Protein AF-A0A1I3HL87-F1 (afdb_monomer_lite)

Sequence (73 aa):
MLEDLTVLEGTAFDQDFARKMVLSHEEAVSLFERASGPDGVPDDDLREWAATKLPTLRTHLDDAHELDALINP

InterPro domains:
  IPR012347 Ferritin-like [G3DSA:1.20.1260.10] (1-69)
  IPR025419 Domain of unknown function DUF4142 [PF13628] (1-67)

pLDDT: mean 96.99, std 3.94, range [71.12, 98.81]

Structure (mmCIF, N/CA/C/O backbone):
data_AF-A0A1I3HL87-F1
#
_entry.id   AF-A0A1I3HL87-F1
#
loop_
_atom_site.group_PDB
_atom_site.id
_atom_site.type_symbol
_atom_site.label_atom_id
_atom_site.label_alt_id
_atom_site.label_comp_id
_atom_site.label_asym_id
_atom_site.label_entity_id
_atom_site.label_seq_id
_atom_site.pdbx_PDB_ins_code
_atom_site.Cartn_x
_atom_site.Cartn_y
_atom_site.Cartn_z
_atom_site.occupancy
_atom_site.B_iso_or_equiv
_atom_site.auth_seq_id
_atom_site.auth_comp_id
_atom_site.auth_asym_id
_atom_site.auth_atom_id
_atom_site.pdbx_PDB_model_num
ATOM 1 N N . MET A 1 1 ? -13.391 -10.981 -0.452 1.00 71.12 1 MET A N 1
ATOM 2 C CA . MET A 1 1 ? -12.410 -10.379 0.495 1.00 71.12 1 MET A CA 1
ATOM 3 C C . MET A 1 1 ? -12.977 -9.155 1.208 1.00 71.12 1 MET A C 1
ATOM 5 O O . MET A 1 1 ? -12.716 -9.019 2.398 1.00 71.12 1 MET A O 1
ATOM 9 N N . LEU A 1 2 ? -13.733 -8.286 0.522 1.00 87.06 2 LEU A N 1
ATOM 10 C CA . LEU A 1 2 ? -14.358 -7.097 1.120 1.00 87.06 2 LEU A CA 1
ATOM 11 C C . LEU A 1 2 ? -15.849 -7.283 1.448 1.00 87.06 2 LEU A C 1
ATOM 13 O O . LEU A 1 2 ? -16.416 -6.416 2.102 1.00 87.06 2 LEU A O 1
ATOM 17 N N . GLU A 1 3 ? -16.496 -8.373 1.010 1.00 88.38 3 GLU A N 1
ATOM 18 C CA . GLU A 1 3 ? -17.938 -8.558 1.235 1.00 88.38 3 GLU A CA 1
ATOM 19 C C . GLU A 1 3 ? -18.297 -8.555 2.727 1.00 88.38 3 GLU A C 1
ATOM 21 O O . GLU A 1 3 ? -19.298 -7.953 3.113 1.00 88.38 3 GLU A O 1
ATOM 26 N N . ASP A 1 4 ? -17.440 -9.137 3.569 1.00 89.06 4 ASP A N 1
ATOM 27 C CA . ASP A 1 4 ? -17.649 -9.222 5.019 1.00 89.06 4 ASP A CA 1
ATOM 28 C C . ASP A 1 4 ? -17.682 -7.845 5.700 1.00 89.06 4 ASP A C 1
ATOM 30 O O . ASP A 1 4 ? -18.331 -7.685 6.729 1.00 89.06 4 ASP A O 1
ATOM 34 N N . LEU A 1 5 ? -17.051 -6.822 5.108 1.00 94.31 5 LEU A N 1
ATOM 35 C CA . LEU A 1 5 ? -17.060 -5.463 5.658 1.00 94.31 5 LEU A CA 1
ATOM 36 C C . LEU A 1 5 ? -18.443 -4.808 5.567 1.00 94.31 5 LEU A C 1
ATOM 38 O O . LEU A 1 5 ? -18.748 -3.914 6.346 1.00 94.31 5 LEU A O 1
ATOM 42 N N . THR A 1 6 ? -19.289 -5.237 4.625 1.00 94.56 6 THR A N 1
ATOM 43 C CA . THR A 1 6 ? -20.584 -4.587 4.347 1.00 94.56 6 THR A CA 1
ATOM 44 C C . THR A 1 6 ? -21.609 -4.747 5.468 1.00 94.56 6 THR A C 1
ATOM 46 O O . THR A 1 6 ? -22.591 -4.009 5.506 1.00 94.56 6 THR A O 1
ATOM 49 N N . VAL A 1 7 ? -21.386 -5.707 6.369 1.00 95.69 7 VAL A N 1
ATOM 50 C CA . VAL A 1 7 ? -22.255 -5.993 7.518 1.00 95.69 7 VAL A CA 1
ATOM 51 C C . VAL A 1 7 ? -21.659 -5.523 8.847 1.00 95.69 7 VAL A C 1
ATOM 53 O O . VAL A 1 7 ? -22.300 -5.679 9.886 1.00 95.69 7 VAL A O 1
ATOM 56 N N . LEU A 1 8 ? -20.434 -4.988 8.834 1.00 96.88 8 LEU A N 1
ATOM 57 C CA . LEU A 1 8 ? -19.750 -4.478 10.018 1.00 96.88 8 LEU A CA 1
ATOM 58 C C . LEU A 1 8 ? -19.968 -2.971 10.152 1.00 96.88 8 LEU A C 1
ATOM 60 O O . LEU A 1 8 ? -20.064 -2.247 9.164 1.00 96.88 8 LEU A O 1
ATOM 64 N N . GLU A 1 9 ? -19.991 -2.493 11.393 1.00 97.19 9 GLU A N 1
ATOM 65 C CA . GLU A 1 9 ? -20.164 -1.077 11.712 1.00 97.19 9 GLU A CA 1
ATOM 66 C C . GLU A 1 9 ? -19.210 -0.644 12.834 1.00 97.19 9 GLU A C 1
ATOM 68 O O . GLU A 1 9 ? -18.792 -1.454 13.671 1.00 97.19 9 GLU A O 1
ATOM 73 N N . GLY A 1 10 ? -18.884 0.652 12.860 1.00 97.00 10 GLY A N 1
ATOM 74 C CA . GLY A 1 10 ? -18.051 1.275 13.891 1.00 97.00 10 GLY A CA 1
ATOM 75 C C . GLY A 1 10 ? -16.723 0.547 14.103 1.00 97.00 10 GLY A C 1
ATOM 76 O O . GLY A 1 10 ? -16.061 0.150 13.149 1.00 9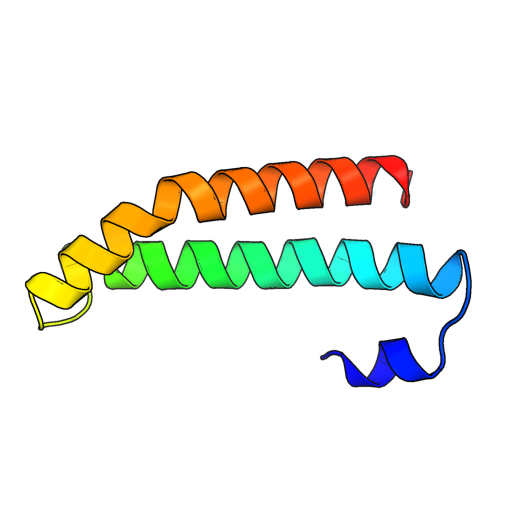7.00 10 GLY A O 1
ATOM 77 N N . THR A 1 11 ? -16.364 0.306 15.365 1.00 97.38 11 THR A N 1
ATOM 78 C CA . THR A 1 11 ? -15.088 -0.328 15.729 1.00 97.38 11 THR A CA 1
ATOM 79 C C . THR A 1 11 ? -14.882 -1.693 15.071 1.00 97.38 11 THR A C 1
ATOM 81 O O . THR A 1 11 ? -13.761 -2.012 14.692 1.00 97.38 11 THR A O 1
ATOM 84 N N . ALA A 1 12 ? -15.936 -2.498 14.896 1.00 97.25 12 ALA A N 1
ATOM 85 C CA . ALA A 1 12 ? -15.794 -3.805 14.255 1.00 97.25 12 ALA A CA 1
ATOM 86 C C . ALA A 1 12 ? -15.391 -3.670 12.778 1.00 97.25 12 ALA A C 1
ATOM 88 O O . ALA A 1 12 ? -14.566 -4.445 12.296 1.00 97.25 12 ALA A O 1
ATOM 89 N N . PHE A 1 13 ? -15.936 -2.663 12.085 1.00 97.88 13 PHE A N 1
ATOM 90 C CA . PHE A 1 13 ? -15.526 -2.325 10.725 1.00 97.88 13 PHE A CA 1
ATOM 91 C C . PHE A 1 13 ? -14.078 -1.832 10.699 1.00 97.88 13 PHE A C 1
ATOM 93 O O . PHE A 1 13 ? -13.285 -2.364 9.930 1.00 97.88 13 PHE A O 1
ATOM 100 N N . ASP A 1 14 ? -13.719 -0.872 11.559 1.00 98.12 14 ASP A N 1
ATOM 101 C CA . ASP A 1 14 ? -12.380 -0.265 11.574 1.00 98.12 14 ASP A CA 1
ATOM 102 C C . ASP A 1 14 ? -11.284 -1.321 11.774 1.00 98.12 14 ASP A C 1
ATOM 104 O O . ASP A 1 14 ? -10.287 -1.354 11.049 1.00 98.12 14 ASP A O 1
ATOM 108 N N . GLN A 1 15 ? -11.506 -2.235 12.720 1.00 98.00 15 GLN A N 1
ATOM 109 C CA . GLN A 1 15 ? -10.586 -3.323 13.030 1.00 98.00 15 GLN A CA 1
ATOM 110 C C . GLN A 1 15 ? -10.400 -4.288 11.858 1.00 98.00 15 GLN A C 1
ATOM 112 O O . GLN A 1 15 ? -9.273 -4.691 11.563 1.00 98.00 15 GLN A O 1
ATOM 117 N N . ASP A 1 16 ? -11.491 -4.690 11.204 1.00 97.69 16 ASP A N 1
ATOM 118 C CA . ASP A 1 16 ? -11.436 -5.648 10.099 1.00 97.69 16 ASP A CA 1
ATOM 119 C C . ASP A 1 16 ? -10.913 -5.020 8.804 1.00 97.69 16 ASP A C 1
ATOM 121 O O . ASP A 1 16 ? -10.149 -5.644 8.062 1.00 97.69 16 ASP A O 1
ATOM 125 N N . PHE A 1 17 ? -11.251 -3.753 8.569 1.00 97.56 17 PHE A N 1
ATOM 126 C CA . PHE A 1 17 ? -10.721 -2.961 7.471 1.00 97.56 17 PHE A CA 1
ATOM 127 C C . PHE A 1 17 ? -9.200 -2.812 7.578 1.00 97.56 17 PHE A C 1
ATOM 129 O O . PHE A 1 17 ? -8.511 -3.114 6.605 1.00 97.56 17 PHE A O 1
ATOM 136 N N . ALA A 1 18 ? -8.666 -2.420 8.742 1.00 98.31 18 ALA A N 1
ATOM 137 C CA . ALA A 1 18 ? -7.226 -2.220 8.927 1.00 98.31 18 ALA A CA 1
ATOM 138 C C . ALA A 1 18 ? -6.416 -3.498 8.631 1.00 98.31 18 ALA A C 1
ATOM 140 O O . ALA A 1 18 ? -5.492 -3.467 7.815 1.00 98.31 18 ALA A O 1
ATOM 141 N N . ARG A 1 19 ? -6.852 -4.654 9.157 1.00 97.88 19 ARG A N 1
ATOM 142 C CA . ARG A 1 19 ? -6.231 -5.958 8.858 1.00 97.88 19 ARG A CA 1
ATOM 143 C C . ARG A 1 19 ? -6.254 -6.297 7.369 1.00 97.88 19 ARG A C 1
ATOM 145 O O . ARG A 1 19 ? -5.262 -6.772 6.819 1.00 97.88 19 ARG A O 1
ATOM 152 N N . LYS A 1 20 ? -7.384 -6.064 6.691 1.00 97.75 20 LYS A N 1
ATOM 153 C CA . LYS A 1 20 ? -7.501 -6.316 5.244 1.00 97.75 20 LYS A CA 1
ATOM 154 C C . LYS A 1 20 ? -6.649 -5.352 4.425 1.00 97.75 20 LYS A C 1
ATOM 156 O O . LYS A 1 20 ? -6.131 -5.757 3.385 1.00 97.75 20 LYS A O 1
ATOM 161 N N . MET A 1 21 ? -6.488 -4.106 4.873 1.00 97.69 21 MET A N 1
ATOM 162 C CA . MET A 1 21 ? -5.608 -3.148 4.211 1.00 97.69 21 MET A CA 1
ATOM 163 C C . MET A 1 21 ? -4.162 -3.622 4.257 1.00 97.69 21 MET A C 1
ATOM 165 O O . MET A 1 21 ? -3.562 -3.670 3.188 1.00 97.69 21 MET A O 1
ATOM 169 N N . VAL A 1 22 ? -3.651 -4.072 5.407 1.00 98.50 22 VAL A N 1
ATOM 170 C CA . VAL A 1 22 ? -2.303 -4.664 5.499 1.00 98.50 22 VAL A CA 1
ATOM 171 C C . VAL A 1 22 ? -2.133 -5.784 4.469 1.00 98.50 22 VAL A C 1
ATOM 173 O O . VAL A 1 22 ? -1.295 -5.669 3.578 1.00 98.50 22 VAL A O 1
ATOM 176 N N . LEU A 1 23 ? -3.009 -6.796 4.497 1.00 97.94 23 LEU A N 1
ATOM 177 C CA . LEU A 1 23 ? -2.937 -7.939 3.576 1.00 97.94 23 LEU A CA 1
ATOM 178 C C . LEU A 1 23 ? -2.948 -7.508 2.100 1.00 97.94 23 LEU A C 1
ATOM 180 O O . LEU A 1 23 ? -2.117 -7.944 1.307 1.00 97.94 23 LEU A O 1
ATOM 184 N N . SER A 1 24 ? -3.866 -6.616 1.721 1.00 97.88 24 SER A N 1
ATOM 185 C CA . SER A 1 24 ? -3.975 -6.162 0.329 1.00 97.88 24 SER A CA 1
ATOM 186 C C . SER A 1 24 ? -2.766 -5.340 -0.138 1.00 97.88 24 SER A C 1
ATOM 188 O O . SER A 1 24 ? -2.368 -5.441 -1.301 1.00 97.88 24 SER A O 1
ATOM 190 N N . HIS A 1 25 ? -2.156 -4.547 0.749 1.00 98.56 25 HIS A N 1
ATOM 191 C CA . HIS A 1 25 ? -0.972 -3.756 0.419 1.00 98.56 25 HIS A CA 1
ATOM 192 C C . HIS A 1 25 ? 0.283 -4.633 0.348 1.00 98.56 25 HIS A C 1
ATOM 194 O O . HIS A 1 25 ? 1.090 -4.440 -0.560 1.00 98.56 25 HIS A O 1
ATOM 200 N N . GLU A 1 26 ? 0.419 -5.646 1.209 1.00 98.75 26 GLU A N 1
ATOM 201 C CA . GLU A 1 26 ? 1.475 -6.662 1.101 1.00 98.75 26 GLU A CA 1
ATOM 202 C C . GLU A 1 26 ? 1.393 -7.408 -0.239 1.00 98.75 26 GLU A C 1
ATOM 204 O O . GLU A 1 26 ? 2.393 -7.537 -0.954 1.00 98.75 26 GLU A O 1
ATOM 209 N N . GLU A 1 27 ? 0.193 -7.850 -0.629 1.00 98.56 27 GLU A N 1
ATOM 210 C CA . GLU A 1 27 ? -0.043 -8.507 -1.917 1.00 98.56 27 GLU A CA 1
ATOM 211 C C . GLU A 1 27 ? 0.309 -7.593 -3.099 1.00 98.56 27 GLU A C 1
ATOM 213 O O . GLU A 1 27 ? 0.956 -8.039 -4.055 1.00 98.56 27 GLU A O 1
ATOM 218 N N . ALA A 1 28 ? -0.067 -6.312 -3.029 1.00 98.56 28 ALA A N 1
ATOM 219 C CA . ALA A 1 28 ? 0.247 -5.324 -4.054 1.00 98.56 28 ALA A CA 1
ATOM 220 C C . ALA A 1 28 ? 1.757 -5.064 -4.161 1.00 98.56 28 ALA A C 1
ATOM 222 O O . ALA A 1 28 ? 2.303 -5.116 -5.264 1.00 98.56 28 ALA A O 1
ATOM 223 N N . VAL A 1 29 ? 2.454 -4.839 -3.041 1.00 98.81 29 VAL A N 1
ATOM 224 C CA . VAL A 1 29 ? 3.916 -4.670 -3.026 1.00 98.81 29 VAL A CA 1
ATOM 225 C C . VAL A 1 29 ? 4.582 -5.902 -3.630 1.00 98.81 29 VAL A C 1
ATOM 227 O O . VAL A 1 29 ? 5.365 -5.775 -4.570 1.00 98.81 29 VAL A O 1
ATOM 230 N N . SER A 1 30 ? 4.198 -7.099 -3.187 1.00 98.62 30 SER A N 1
ATOM 231 C CA . SER A 1 30 ? 4.759 -8.355 -3.686 1.00 98.62 30 SER A CA 1
ATOM 232 C C . SER A 1 30 ? 4.521 -8.549 -5.190 1.00 98.62 30 SER A C 1
ATOM 234 O O . SER A 1 30 ? 5.406 -9.005 -5.918 1.00 98.62 30 SER A O 1
ATOM 236 N N . LEU A 1 31 ? 3.335 -8.186 -5.690 1.00 98.56 31 LEU A N 1
ATOM 237 C CA . LEU A 1 31 ? 3.019 -8.231 -7.117 1.00 98.56 31 LEU A CA 1
ATOM 238 C C . LEU A 1 31 ? 3.918 -7.292 -7.927 1.00 98.56 31 LEU A C 1
ATOM 240 O O . LEU A 1 31 ? 4.467 -7.710 -8.947 1.00 98.56 31 LEU A O 1
ATOM 244 N N . PHE A 1 32 ? 4.076 -6.047 -7.480 1.00 98.69 32 PHE A N 1
ATOM 245 C CA . PHE A 1 32 ? 4.873 -5.046 -8.186 1.00 98.69 32 PHE A CA 1
ATOM 246 C C . PHE A 1 32 ? 6.372 -5.348 -8.116 1.00 98.69 32 PHE A C 1
ATOM 248 O O . PHE A 1 32 ? 7.070 -5.155 -9.109 1.00 98.69 32 PHE A O 1
ATOM 255 N N . GLU A 1 33 ? 6.865 -5.895 -7.002 1.00 98.56 33 GLU A N 1
ATOM 256 C CA . GLU A 1 33 ? 8.256 -6.337 -6.879 1.00 98.56 33 GLU A CA 1
ATOM 257 C C . GLU A 1 33 ? 8.558 -7.442 -7.887 1.00 98.56 33 GLU A C 1
ATOM 259 O O . GLU A 1 33 ? 9.503 -7.313 -8.667 1.00 98.56 33 GLU A O 1
ATOM 264 N N . ARG A 1 34 ? 7.707 -8.477 -7.956 1.00 98.50 34 ARG A N 1
ATOM 265 C CA . ARG A 1 34 ? 7.834 -9.535 -8.968 1.00 98.50 34 ARG A CA 1
ATOM 266 C C . ARG A 1 34 ? 7.764 -8.977 -10.385 1.00 98.50 34 ARG A C 1
ATOM 268 O O . ARG A 1 34 ? 8.604 -9.328 -11.204 1.00 98.50 34 ARG A O 1
ATOM 275 N N . ALA A 1 35 ? 6.794 -8.107 -10.670 1.00 98.44 35 ALA A N 1
ATOM 276 C CA . ALA A 1 35 ? 6.628 -7.518 -11.996 1.00 98.44 35 ALA A CA 1
ATOM 277 C C . ALA A 1 35 ? 7.855 -6.701 -12.429 1.00 98.44 35 ALA A C 1
ATOM 279 O O 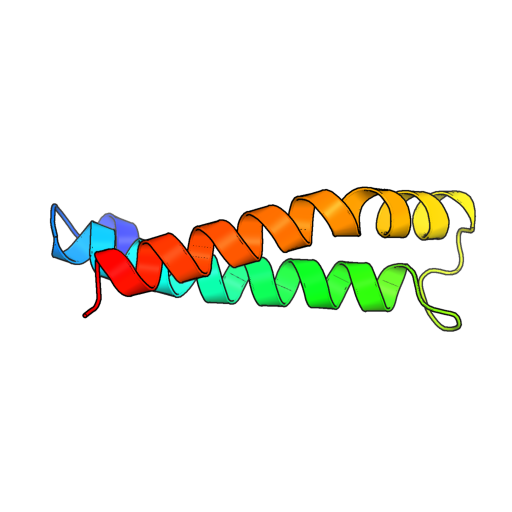. ALA A 1 35 ? 8.234 -6.773 -13.594 1.00 98.44 35 ALA A O 1
ATOM 280 N N . SER A 1 36 ? 8.483 -5.975 -11.498 1.00 98.44 36 SER A N 1
ATOM 281 C CA . SER A 1 36 ? 9.685 -5.159 -11.729 1.00 98.44 36 SER A CA 1
ATOM 282 C C . SER A 1 36 ? 11.004 -5.946 -11.772 1.00 98.44 36 SER A C 1
ATOM 284 O O . SER A 1 36 ? 12.034 -5.395 -12.159 1.00 98.44 36 SER A O 1
ATOM 286 N N . GLY A 1 37 ? 10.994 -7.210 -11.339 1.00 97.12 37 GLY A N 1
ATOM 287 C CA . GLY A 1 37 ? 12.190 -8.032 -11.172 1.00 97.12 37 GLY A CA 1
ATOM 288 C C . GLY A 1 37 ? 12.830 -8.495 -12.490 1.00 97.12 37 GLY A C 1
ATOM 289 O O . GLY A 1 37 ? 12.249 -8.329 -13.562 1.00 97.12 37 GLY A O 1
ATOM 290 N N . PRO A 1 38 ? 14.019 -9.124 -12.423 1.00 93.25 38 PRO A N 1
ATOM 291 C CA . PRO A 1 38 ? 14.742 -9.608 -13.605 1.00 93.25 38 PRO A CA 1
ATOM 292 C C . PRO A 1 38 ? 13.956 -10.654 -14.415 1.00 93.25 38 PRO A C 1
ATOM 294 O O . PRO A 1 38 ? 14.058 -10.667 -15.636 1.00 93.25 38 PRO A O 1
ATOM 297 N N . ASP A 1 39 ? 13.133 -11.465 -13.743 1.00 94.12 39 ASP A N 1
ATOM 298 C CA . ASP A 1 39 ? 12.216 -12.447 -14.347 1.00 94.12 39 ASP A CA 1
ATOM 299 C C . ASP A 1 39 ? 10.754 -11.946 -14.349 1.00 94.12 39 ASP A C 1
ATOM 301 O O . ASP A 1 39 ? 9.807 -12.731 -14.277 1.00 94.12 39 ASP A O 1
ATOM 305 N N . GLY A 1 40 ? 10.575 -10.621 -14.327 1.00 94.56 40 GLY A N 1
ATOM 306 C CA . GLY A 1 40 ? 9.283 -9.950 -14.238 1.00 94.56 40 GLY A CA 1
ATOM 307 C C . GLY A 1 40 ? 8.513 -9.920 -15.558 1.00 94.56 40 GLY A C 1
ATOM 308 O O . GLY A 1 40 ? 8.580 -10.834 -16.380 1.00 94.56 40 GLY A O 1
ATOM 309 N N . VAL A 1 41 ? 7.731 -8.861 -15.772 1.00 97.56 41 VAL A N 1
ATOM 310 C CA . VAL A 1 41 ? 6.957 -8.734 -17.016 1.00 97.56 41 VAL A CA 1
ATOM 311 C C . VAL A 1 41 ? 7.885 -8.535 -18.230 1.00 97.56 41 VAL A C 1
ATOM 313 O O . VAL A 1 41 ? 8.915 -7.862 -18.115 1.00 97.56 41 VAL A O 1
ATOM 316 N N . PRO A 1 42 ? 7.537 -9.106 -19.402 1.00 97.38 42 PRO A N 1
ATOM 317 C CA . PRO A 1 42 ? 8.396 -9.068 -20.589 1.00 97.38 42 PRO A CA 1
ATOM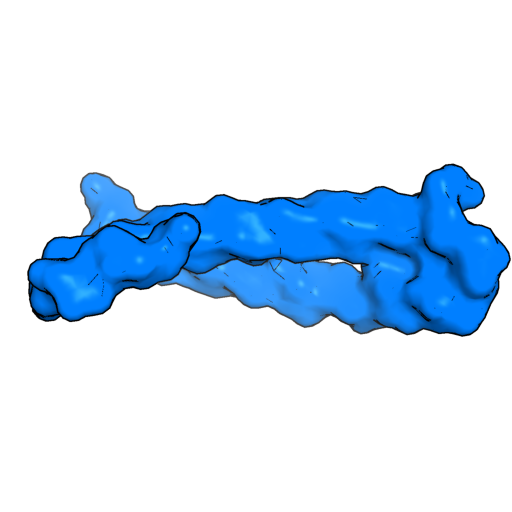 318 C C . PRO A 1 42 ? 8.433 -7.698 -21.275 1.00 97.38 42 PRO A C 1
ATOM 320 O O . PRO A 1 42 ? 9.345 -7.435 -22.048 1.00 97.38 42 PRO A O 1
ATOM 323 N N . ASP A 1 43 ? 7.434 -6.853 -21.023 1.00 98.31 43 ASP A N 1
ATOM 324 C CA . ASP A 1 43 ? 7.372 -5.487 -21.536 1.00 98.31 43 ASP A CA 1
ATOM 325 C C . ASP A 1 43 ? 8.233 -4.566 -20.660 1.00 98.31 43 ASP A C 1
ATOM 327 O O . ASP A 1 43 ? 7.999 -4.447 -1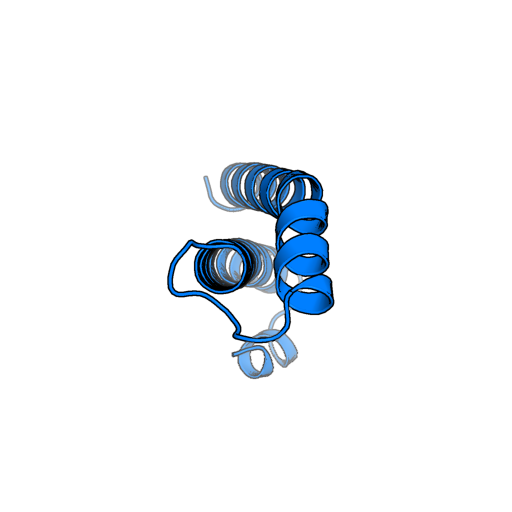9.454 1.00 98.31 43 ASP A O 1
ATOM 331 N N . ASP A 1 44 ? 9.252 -3.957 -21.264 1.00 97.38 44 ASP A N 1
ATOM 332 C CA . ASP A 1 44 ? 10.251 -3.153 -20.558 1.00 97.38 44 ASP A CA 1
ATOM 333 C C . ASP A 1 44 ? 9.646 -1.884 -19.941 1.00 97.38 44 ASP A C 1
ATOM 335 O O . ASP A 1 44 ? 9.907 -1.596 -18.771 1.00 97.38 44 ASP A O 1
ATOM 339 N N . ASP A 1 45 ? 8.774 -1.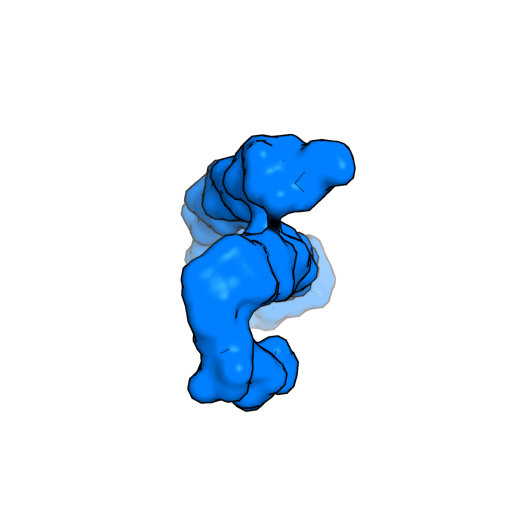185 -20.674 1.00 98.19 45 ASP A N 1
ATOM 340 C CA . ASP A 1 45 ? 8.113 0.033 -20.197 1.00 98.19 45 ASP A CA 1
ATOM 341 C C . ASP A 1 45 ? 7.196 -0.287 -19.007 1.00 98.19 45 ASP A C 1
ATOM 343 O O . ASP A 1 45 ? 7.153 0.446 -18.014 1.00 98.19 45 ASP A O 1
ATOM 347 N N . LEU A 1 46 ? 6.481 -1.415 -19.065 1.00 98.31 46 LEU A N 1
ATOM 348 C CA . LEU A 1 46 ? 5.635 -1.870 -17.966 1.00 98.31 46 LEU A CA 1
ATOM 349 C C . LEU A 1 46 ? 6.458 -2.308 -16.746 1.00 98.31 46 LEU A C 1
ATOM 351 O O . LEU A 1 46 ? 6.051 -2.043 -15.610 1.00 98.31 46 LEU A O 1
ATOM 355 N N . ARG A 1 47 ? 7.613 -2.954 -16.958 1.00 98.44 47 ARG A N 1
ATOM 356 C CA . ARG A 1 47 ? 8.536 -3.362 -15.887 1.00 98.44 47 ARG A CA 1
ATOM 357 C C . ARG A 1 47 ? 9.105 -2.146 -15.158 1.00 98.44 47 ARG A C 1
ATOM 359 O O . ARG A 1 47 ? 9.096 -2.111 -13.925 1.00 98.44 47 ARG A O 1
ATOM 366 N N . GLU A 1 48 ? 9.535 -1.129 -15.902 1.00 98.12 48 GLU A N 1
ATOM 367 C CA . GLU A 1 48 ? 9.993 0.145 -15.341 1.00 98.12 48 GLU A CA 1
ATOM 368 C C . GLU A 1 48 ? 8.861 0.876 -14.619 1.00 98.12 48 GLU A C 1
ATOM 370 O O . GLU A 1 48 ? 9.026 1.300 -13.473 1.00 98.12 48 GLU A O 1
ATOM 375 N N . TRP A 1 49 ? 7.677 0.963 -15.229 1.00 98.56 49 TRP A N 1
ATOM 376 C CA . TRP A 1 49 ? 6.510 1.566 -14.593 1.00 98.56 49 TRP A CA 1
ATOM 377 C C . TRP A 1 49 ? 6.192 0.899 -13.251 1.00 98.56 49 TRP A C 1
ATOM 379 O O . TRP A 1 49 ? 5.998 1.612 -12.263 1.00 98.56 49 TRP A O 1
ATOM 389 N N . ALA A 1 50 ? 6.211 -0.437 -13.177 1.00 98.62 50 ALA A N 1
ATOM 390 C CA . ALA A 1 50 ? 5.999 -1.167 -11.930 1.00 98.62 50 ALA A CA 1
ATOM 391 C C . ALA A 1 50 ? 7.042 -0.778 -10.867 1.00 98.62 50 ALA A C 1
ATOM 393 O O . ALA A 1 50 ? 6.675 -0.454 -9.734 1.00 98.62 50 ALA A O 1
ATOM 394 N N . ALA A 1 51 ? 8.322 -0.699 -11.246 1.00 98.44 51 ALA A N 1
ATOM 395 C CA . ALA A 1 51 ? 9.388 -0.260 -10.348 1.00 98.44 51 ALA A CA 1
ATOM 396 C C . ALA A 1 51 ? 9.140 1.157 -9.793 1.00 98.44 51 ALA A C 1
ATOM 398 O O . ALA A 1 51 ? 9.349 1.399 -8.604 1.00 98.44 51 ALA A O 1
ATOM 399 N N . THR A 1 52 ? 8.626 2.086 -10.612 1.00 98.69 52 THR A N 1
ATOM 400 C CA . THR A 1 52 ? 8.346 3.466 -10.163 1.00 98.69 52 THR A CA 1
ATOM 401 C C . THR A 1 52 ? 7.207 3.579 -9.147 1.00 98.69 52 THR A C 1
ATOM 403 O O . THR A 1 52 ? 7.113 4.595 -8.460 1.00 98.69 52 THR A O 1
ATOM 406 N N . LYS A 1 53 ? 6.329 2.573 -9.033 1.00 98.62 53 LYS A N 1
ATOM 407 C CA . LYS A 1 53 ? 5.220 2.577 -8.059 1.00 98.62 53 LYS A CA 1
ATOM 408 C C . LYS A 1 53 ? 5.615 2.036 -6.694 1.00 98.62 53 LYS A C 1
ATOM 410 O O . LYS A 1 53 ? 4.990 2.411 -5.703 1.00 98.62 53 LYS A O 1
ATOM 415 N N . LEU A 1 54 ? 6.661 1.211 -6.630 1.00 98.75 54 LEU A N 1
ATOM 416 C CA . LEU A 1 54 ? 7.103 0.563 -5.396 1.00 98.75 54 LEU A CA 1
ATOM 417 C C . LEU A 1 54 ? 7.335 1.521 -4.220 1.00 98.75 54 LEU A C 1
ATOM 419 O O . LEU A 1 54 ? 6.911 1.162 -3.125 1.00 98.75 54 LEU A O 1
ATOM 423 N N . PRO A 1 55 ? 7.936 2.720 -4.385 1.00 98.75 55 PRO A N 1
ATOM 424 C CA . PRO A 1 55 ? 8.109 3.636 -3.261 1.00 98.75 55 PRO A CA 1
ATOM 425 C C . PRO A 1 55 ? 6.778 4.012 -2.600 1.00 98.75 55 PRO A C 1
ATOM 427 O O . PRO A 1 55 ? 6.641 3.874 -1.392 1.00 98.75 55 PRO A O 1
ATOM 430 N N . THR A 1 56 ? 5.773 4.404 -3.388 1.00 98.75 56 THR A N 1
ATOM 431 C CA . THR A 1 56 ? 4.449 4.773 -2.864 1.00 98.75 56 THR A CA 1
ATOM 432 C C . THR A 1 56 ? 3.703 3.573 -2.289 1.00 98.75 56 THR A C 1
ATOM 434 O O . THR A 1 56 ? 3.088 3.695 -1.237 1.00 98.75 56 THR A O 1
ATOM 437 N N . LEU A 1 57 ? 3.771 2.407 -2.943 1.00 98.81 57 LEU A N 1
ATOM 438 C CA . LEU A 1 57 ? 3.117 1.195 -2.437 1.00 98.81 57 LEU A CA 1
ATOM 439 C C . LEU A 1 57 ? 3.693 0.754 -1.085 1.00 98.81 57 LEU A C 1
ATOM 441 O O . LEU A 1 57 ? 2.933 0.344 -0.216 1.00 98.81 57 LEU A O 1
ATOM 445 N N . ARG A 1 58 ? 5.013 0.880 -0.892 1.00 98.81 58 ARG A N 1
ATOM 446 C CA . ARG A 1 58 ? 5.666 0.607 0.396 1.00 98.81 58 ARG A CA 1
ATOM 447 C C . ARG A 1 58 ? 5.256 1.616 1.466 1.00 98.81 58 ARG A C 1
ATOM 449 O O . ARG A 1 58 ? 4.912 1.192 2.555 1.00 98.81 58 ARG A O 1
ATOM 456 N N . THR A 1 59 ? 5.186 2.910 1.136 1.00 98.81 59 THR A N 1
ATOM 457 C CA . THR A 1 59 ? 4.660 3.921 2.071 1.00 98.81 59 THR A CA 1
ATOM 458 C C . THR A 1 59 ? 3.229 3.606 2.504 1.00 98.81 59 THR A C 1
ATOM 460 O O . THR A 1 59 ? 2.943 3.628 3.691 1.00 98.81 59 THR A O 1
ATOM 463 N N . HIS A 1 60 ? 2.340 3.239 1.578 1.00 98.69 60 HIS A N 1
ATOM 464 C CA . HIS A 1 60 ? 0.975 2.858 1.953 1.00 98.69 60 HIS A CA 1
ATOM 465 C C . HIS A 1 60 ? 0.921 1.584 2.813 1.00 98.69 60 HIS A C 1
ATOM 467 O O . HIS A 1 60 ? 0.035 1.462 3.653 1.00 98.69 60 HIS A O 1
ATOM 473 N N . LEU A 1 61 ? 1.831 0.624 2.602 1.00 98.81 61 LEU A N 1
ATOM 474 C CA . LEU A 1 61 ? 1.934 -0.560 3.458 1.00 98.81 61 LEU A CA 1
ATOM 475 C C . LEU A 1 61 ? 2.376 -0.181 4.879 1.00 98.81 61 LEU A C 1
ATOM 477 O O . LEU A 1 61 ? 1.783 -0.662 5.842 1.00 98.81 61 LEU A O 1
ATOM 481 N N . ASP A 1 62 ? 3.362 0.708 5.007 1.00 98.81 62 ASP A N 1
ATOM 482 C CA . ASP A 1 62 ? 3.795 1.232 6.305 1.00 98.81 62 ASP A CA 1
ATOM 483 C C . ASP A 1 62 ? 2.626 1.943 7.016 1.00 98.81 62 ASP A C 1
ATOM 485 O O . ASP A 1 62 ? 2.307 1.607 8.156 1.00 98.81 62 ASP A O 1
ATOM 489 N N . ASP A 1 63 ? 1.903 2.823 6.312 1.00 98.75 63 ASP A N 1
ATOM 490 C CA . ASP A 1 63 ? 0.710 3.506 6.836 1.00 98.75 63 ASP A CA 1
ATOM 491 C C . ASP A 1 63 ? -0.382 2.505 7.275 1.00 98.75 63 ASP A C 1
ATOM 493 O O . ASP A 1 63 ? -1.051 2.697 8.295 1.00 98.75 63 ASP A O 1
ATOM 497 N N . ALA A 1 64 ? -0.575 1.415 6.521 1.00 98.69 64 ALA A N 1
ATOM 498 C CA . ALA A 1 64 ? -1.539 0.369 6.858 1.00 98.69 64 ALA A CA 1
ATOM 499 C C . ALA A 1 64 ? -1.137 -0.396 8.129 1.00 98.69 64 ALA A C 1
ATOM 501 O O . ALA A 1 64 ? -2.003 -0.680 8.958 1.00 98.69 64 ALA A O 1
ATOM 502 N N . HIS A 1 65 ? 0.153 -0.696 8.311 1.00 98.81 65 HIS A N 1
ATOM 503 C CA . HIS A 1 65 ? 0.661 -1.299 9.544 1.00 98.81 65 HIS A CA 1
ATOM 504 C C . HIS A 1 65 ? 0.507 -0.365 10.748 1.00 98.81 65 HIS A C 1
ATOM 506 O O . HIS A 1 65 ? 0.117 -0.820 11.823 1.00 98.81 65 HIS A O 1
ATOM 512 N N . GLU A 1 66 ? 0.782 0.932 10.585 1.00 98.69 66 GLU A N 1
ATOM 513 C CA . GLU A 1 66 ? 0.592 1.921 11.651 1.00 98.69 66 GLU A CA 1
ATOM 514 C C . GLU A 1 66 ? -0.882 2.037 12.060 1.00 98.69 66 GLU A C 1
ATOM 516 O O . GLU A 1 66 ? -1.200 2.048 13.253 1.00 98.69 66 GLU A O 1
ATOM 521 N N . LEU A 1 67 ? -1.793 2.071 11.081 1.00 98.44 67 LEU A N 1
ATOM 522 C CA . LEU A 1 67 ? -3.232 2.095 11.334 1.00 98.44 67 LEU A CA 1
ATOM 523 C C . LEU A 1 67 ? -3.699 0.826 12.056 1.00 98.44 67 LEU A C 1
ATOM 525 O O . LEU A 1 67 ? -4.453 0.918 13.025 1.00 98.44 67 LEU A O 1
ATOM 529 N N . ASP A 1 68 ? -3.258 -0.348 11.601 1.00 98.62 68 ASP A N 1
ATOM 530 C CA . ASP A 1 68 ? -3.599 -1.622 12.231 1.00 98.62 68 ASP A CA 1
ATOM 531 C C . ASP A 1 68 ? -3.112 -1.668 13.681 1.00 98.62 68 ASP A C 1
ATOM 533 O O . ASP A 1 68 ? -3.907 -1.944 14.572 1.00 98.62 68 ASP A O 1
ATOM 537 N N . ALA A 1 69 ? -1.865 -1.274 13.950 1.00 98.50 69 ALA A N 1
ATOM 538 C CA . ALA A 1 69 ? -1.322 -1.226 15.308 1.00 98.50 69 ALA A CA 1
ATOM 539 C C . ALA A 1 69 ? -2.077 -0.249 16.231 1.00 98.50 69 ALA A C 1
ATOM 541 O O . ALA A 1 69 ? -2.197 -0.494 17.432 1.00 98.50 69 ALA A O 1
ATOM 542 N N . LEU A 1 70 ? -2.594 0.861 15.690 1.00 98.19 70 LEU A N 1
ATOM 543 C CA . LEU A 1 70 ? -3.385 1.830 16.451 1.00 98.19 70 LEU A CA 1
ATOM 544 C C . LEU A 1 70 ? -4.785 1.300 16.807 1.00 98.19 70 LEU A C 1
ATOM 546 O O . LEU A 1 70 ? -5.296 1.583 17.892 1.00 98.19 70 LEU A O 1
ATOM 550 N N . ILE A 1 71 ? -5.424 0.580 15.883 1.00 97.06 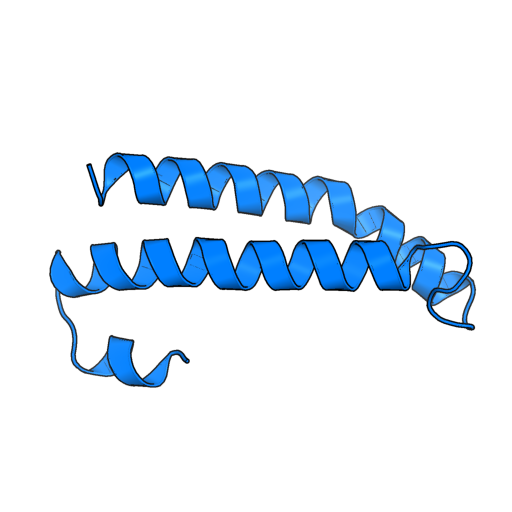71 ILE A N 1
ATOM 551 C CA . ILE A 1 71 ? -6.832 0.160 15.975 1.00 97.06 71 ILE A CA 1
ATOM 552 C C . ILE A 1 71 ? -6.986 -1.261 16.554 1.00 97.06 71 ILE A C 1
ATOM 554 O O . ILE A 1 71 ? -8.011 -1.577 17.170 1.00 97.06 71 ILE A O 1
ATOM 558 N N . ASN A 1 72 ? -5.964 -2.103 16.402 1.00 97.00 72 ASN A N 1
ATOM 559 C CA . ASN A 1 72 ? -5.886 -3.489 16.863 1.00 97.00 72 ASN A CA 1
ATOM 560 C C . ASN A 1 72 ? -4.694 -3.693 17.834 1.00 97.00 72 ASN A C 1
ATOM 562 O O . ASN A 1 72 ? -3.732 -4.370 17.466 1.00 97.00 72 ASN A O 1
ATOM 566 N N . PRO A 1 73 ? -4.732 -3.109 19.051 1.00 88.56 73 PRO A N 1
ATOM 567 C CA . PRO A 1 73 ? -3.650 -3.216 20.037 1.00 88.56 73 PRO A CA 1
ATOM 568 C C . PRO A 1 73 ? -3.524 -4.597 20.700 1.00 88.56 73 PRO A C 1
ATOM 570 O O . PRO A 1 73 ? -4.534 -5.340 20.764 1.00 88.56 73 PRO A O 1
#

Foldseek 3Di:
DCPVLVPDDDLRNLQVVLVVQLVVLVVLLVLLCQQLDPNHDPDPVSNVVSVVCNVVSVVSNVVSVVSNVVSPD

Radius of gyration: 15.14 Å; chains: 1; bounding box: 37×17×42 Å

Organism: NCBI:txid1477437

Secondary structure (DSSP, 8-state):
--GGGGG--HHHHHHHHHHHHHHHHHHHHHHHHHHHSTTS-S-HHHHHHHHHHHHHHHHHHHHHHHHHHHH--